Protein AF-B7QMG7-F1 (afdb_monomer)

Solvent-accessible surface area (backbone atoms only — not comparable to full-atom values): 3778 Å² total; per-residue (Å²): 140,88,86,78,78,65,45,51,98,84,69,49,72,58,52,71,68,59,48,50,54,52,50,52,51,52,57,76,70,52,78,89,82,72,88,60,75,70,61,51,74,74,45,59,70,71,59,30,54,55,52,51,61,64,74,74,111

pLDDT: mean 89.69, std 9.47, range [53.62, 97.38]

Structure (mmCIF, N/CA/C/O backbone):
data_AF-B7QMG7-F1
#
_entry.id   AF-B7QMG7-F1
#
loop_
_atom_site.group_PDB
_atom_site.id
_atom_site.type_symbol
_atom_site.label_atom_id
_atom_site.label_alt_id
_atom_site.label_comp_id
_atom_site.label_asym_id
_atom_site.label_entity_id
_atom_site.label_seq_id
_atom_site.pdbx_PDB_ins_code
_atom_site.Cartn_x
_atom_site.Cartn_y
_atom_site.Cartn_z
_atom_site.occupancy
_atom_site.B_iso_or_equiv
_atom_site.auth_seq_id
_atom_site.auth_comp_id
_atom_site.auth_asym_id
_atom_site.auth_atom_id
_atom_site.pdbx_PDB_model_num
ATOM 1 N N . MET A 1 1 ? -6.257 6.842 -0.069 1.00 84.38 1 MET A N 1
ATOM 2 C CA . MET A 1 1 ? -5.207 5.798 0.020 1.00 84.38 1 MET A CA 1
ATOM 3 C C . MET A 1 1 ? -4.839 5.395 -1.395 1.00 84.38 1 MET A C 1
ATOM 5 O O . MET A 1 1 ? -5.749 5.231 -2.195 1.00 84.38 1 MET A O 1
ATOM 9 N N . PHE A 1 2 ? -3.552 5.249 -1.704 1.00 89.94 2 PHE A N 1
ATOM 10 C CA . PHE A 1 2 ? -3.089 4.810 -3.022 1.00 89.94 2 PHE A CA 1
ATOM 11 C C . PHE A 1 2 ? -2.403 3.455 -2.902 1.00 89.94 2 PHE A C 1
ATOM 13 O O . PHE A 1 2 ? -1.763 3.169 -1.892 1.00 89.94 2 PHE A O 1
ATOM 20 N N . THR A 1 3 ? -2.542 2.630 -3.932 1.00 92.19 3 THR A N 1
ATOM 21 C CA . THR A 1 3 ? -1.832 1.356 -4.048 1.00 92.19 3 THR A CA 1
ATOM 22 C C . THR A 1 3 ? -1.239 1.270 -5.446 1.00 92.19 3 THR A C 1
ATOM 24 O O . THR A 1 3 ? -1.861 1.706 -6.415 1.00 92.19 3 THR A O 1
ATOM 27 N N . PHE A 1 4 ? -0.020 0.754 -5.549 1.00 91.81 4 PHE A N 1
ATOM 28 C CA . PHE A 1 4 ? 0.620 0.440 -6.819 1.00 91.81 4 PHE A CA 1
ATOM 29 C C . PHE A 1 4 ? 1.455 -0.828 -6.652 1.00 91.81 4 PHE A C 1
ATOM 31 O O . PHE A 1 4 ? 1.876 -1.170 -5.545 1.00 91.81 4 PHE A O 1
ATOM 38 N N . ASN A 1 5 ? 1.688 -1.534 -7.754 1.00 93.12 5 ASN A N 1
ATOM 39 C CA . ASN A 1 5 ? 2.443 -2.779 -7.725 1.00 93.12 5 ASN A CA 1
ATOM 40 C C . ASN A 1 5 ? 3.943 -2.486 -7.632 1.00 93.12 5 ASN A C 1
ATOM 42 O O . ASN A 1 5 ? 4.488 -1.744 -8.447 1.00 93.12 5 ASN A O 1
ATOM 46 N N . ALA A 1 6 ? 4.613 -3.104 -6.661 1.00 94.00 6 ALA A N 1
ATOM 47 C CA . ALA A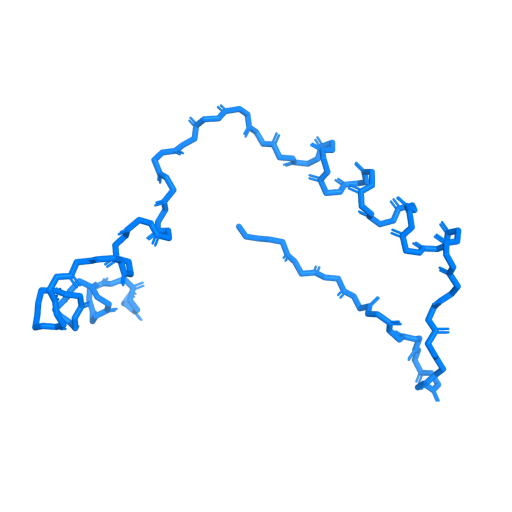 1 6 ? 6.073 -3.091 -6.569 1.00 94.00 6 ALA A CA 1
ATOM 48 C C . ALA A 1 6 ? 6.739 -4.118 -7.507 1.00 94.00 6 ALA A C 1
ATOM 50 O O . ALA A 1 6 ? 7.954 -4.094 -7.677 1.00 94.00 6 ALA A O 1
ATOM 51 N N . TYR A 1 7 ? 5.945 -5.007 -8.109 1.00 96.19 7 TYR A N 1
ATOM 52 C CA . TYR A 1 7 ? 6.383 -6.089 -8.985 1.00 96.19 7 TYR A CA 1
ATOM 53 C C . TYR A 1 7 ? 5.646 -6.025 -10.323 1.00 96.19 7 TYR A C 1
ATOM 55 O O . TYR A 1 7 ? 4.496 -5.580 -10.388 1.00 96.19 7 TYR A O 1
ATOM 63 N N . ASP A 1 8 ? 6.298 -6.478 -11.390 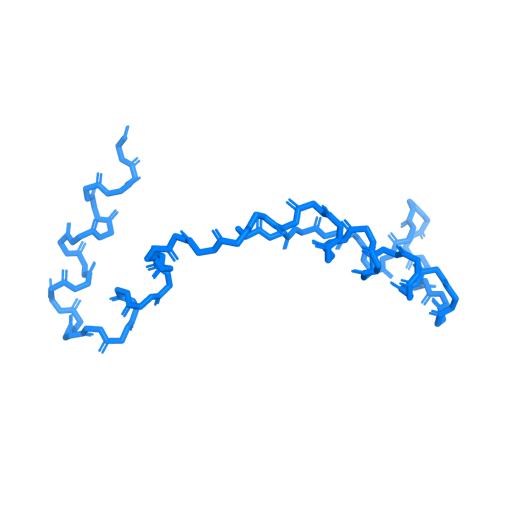1.00 93.06 8 ASP A N 1
ATOM 64 C CA . ASP A 1 8 ? 5.651 -6.662 -12.685 1.00 93.06 8 ASP A CA 1
ATOM 65 C C . ASP A 1 8 ? 4.806 -7.948 -12.747 1.00 93.06 8 ASP A C 1
ATOM 67 O O . ASP A 1 8 ? 4.712 -8.721 -11.793 1.00 93.06 8 ASP A O 1
ATOM 71 N N . ALA A 1 9 ? 4.164 -8.174 -13.895 1.00 95.31 9 ALA A N 1
ATOM 72 C CA . ALA A 1 9 ? 3.298 -9.331 -14.118 1.00 95.31 9 ALA A CA 1
ATOM 73 C C . ALA A 1 9 ? 4.057 -10.671 -14.137 1.00 95.31 9 ALA A C 1
ATOM 75 O O . ALA A 1 9 ? 3.433 -11.729 -14.087 1.00 95.31 9 ALA A O 1
ATOM 76 N N . GLN A 1 10 ? 5.386 -10.633 -14.222 1.00 96.31 10 GLN A N 1
ATOM 77 C CA . GLN A 1 10 ? 6.264 -11.796 -14.188 1.00 96.31 10 GLN A CA 1
ATOM 78 C C . GLN A 1 10 ? 6.794 -12.057 -12.767 1.00 96.31 10 GLN A C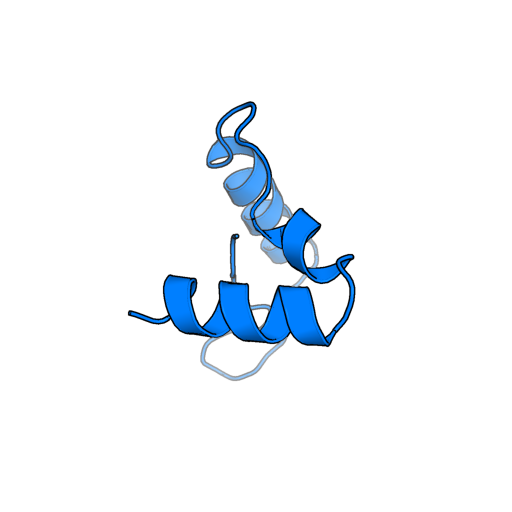 1
ATOM 80 O O . GLN A 1 10 ? 7.473 -13.057 -12.546 1.00 96.31 10 GLN A O 1
ATOM 85 N N . GLY A 1 11 ? 6.466 -11.190 -11.801 1.00 95.88 11 GLY A N 1
ATOM 86 C CA . GLY A 1 11 ? 6.918 -11.288 -10.417 1.00 95.88 11 GLY A CA 1
ATOM 87 C C . GLY A 1 11 ? 8.314 -10.712 -10.183 1.00 95.88 11 GLY A C 1
ATOM 88 O O . GLY A 1 11 ? 8.876 -10.929 -9.109 1.00 95.88 11 GLY A O 1
ATOM 89 N N . ALA A 1 12 ? 8.884 -9.980 -11.145 1.00 96.88 12 ALA A N 1
ATOM 90 C CA . ALA A 1 12 ? 10.151 -9.289 -10.946 1.00 96.88 12 ALA A CA 1
ATOM 91 C C . ALA A 1 12 ? 9.917 -7.926 -10.266 1.00 96.88 12 ALA A C 1
ATOM 93 O O . ALA A 1 12 ? 8.971 -7.213 -10.621 1.00 96.88 12 ALA A O 1
ATOM 94 N N . PRO A 1 13 ? 10.744 -7.542 -9.276 1.00 97.06 13 PRO A N 1
ATOM 95 C CA . PRO A 1 13 ? 10.610 -6.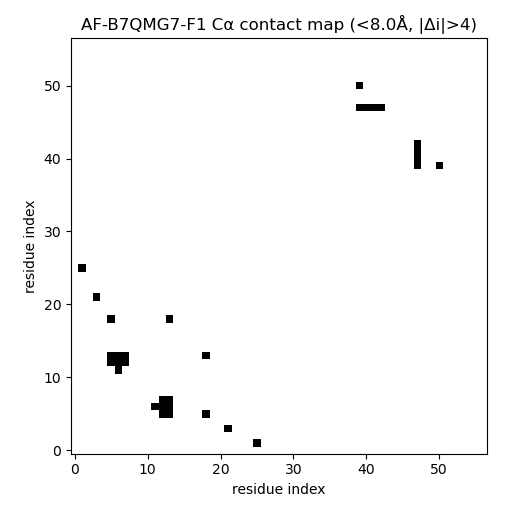251 -8.614 1.00 97.06 13 PRO A CA 1
ATOM 96 C C . PRO A 1 13 ? 10.918 -5.114 -9.591 1.00 97.06 13 PRO A C 1
ATOM 98 O O . PRO A 1 13 ? 11.805 -5.211 -10.440 1.00 97.06 13 PRO A O 1
ATOM 101 N N . HIS A 1 14 ? 10.186 -4.015 -9.461 1.00 96.19 14 HIS A N 1
ATOM 102 C CA . HIS A 1 14 ? 10.463 -2.794 -10.201 1.00 96.19 14 HIS A CA 1
ATOM 103 C C . HIS A 1 14 ? 11.768 -2.140 -9.737 1.00 96.19 14 HIS A C 1
ATOM 105 O O . HIS A 1 14 ? 12.093 -2.139 -8.551 1.00 96.19 14 HIS A O 1
ATOM 111 N N . ASP A 1 15 ? 12.492 -1.545 -10.685 1.00 96.25 15 ASP A N 1
ATOM 112 C CA . ASP A 1 15 ? 13.667 -0.735 -10.385 1.00 96.25 15 ASP A CA 1
ATOM 113 C C . ASP A 1 15 ? 13.293 0.629 -9.778 1.00 96.25 15 ASP A C 1
ATOM 115 O O . ASP A 1 15 ? 12.133 1.059 -9.775 1.00 96.25 15 ASP A O 1
ATOM 119 N N . GLU A 1 16 ? 14.304 1.343 -9.286 1.00 95.62 16 GLU A N 1
ATOM 120 C CA . GLU A 1 16 ? 14.140 2.651 -8.647 1.00 95.62 16 GLU A CA 1
ATOM 121 C C . GLU A 1 16 ? 13.447 3.675 -9.555 1.00 95.62 16 GLU A C 1
ATOM 123 O O . GLU A 1 16 ? 12.624 4.460 -9.086 1.00 95.62 16 GLU A O 1
ATOM 128 N N . ARG A 1 17 ? 13.724 3.655 -10.866 1.00 96.06 17 ARG A N 1
ATOM 129 C CA . ARG A 1 17 ? 13.135 4.605 -11.825 1.00 96.06 17 ARG A CA 1
ATOM 130 C C . ARG A 1 17 ? 11.637 4.382 -11.959 1.00 96.06 17 ARG A C 1
ATOM 132 O O . ARG A 1 17 ? 10.852 5.337 -11.995 1.00 96.06 17 ARG A O 1
ATOM 139 N N . ARG A 1 18 ? 11.232 3.117 -12.028 1.00 94.12 18 ARG A N 1
ATOM 140 C CA . ARG A 1 18 ? 9.835 2.728 -12.168 1.00 94.12 18 ARG A CA 1
ATOM 141 C C . ARG A 1 18 ? 9.063 2.983 -10.879 1.00 94.12 18 ARG A C 1
ATOM 143 O O . ARG A 1 18 ? 7.960 3.518 -10.961 1.00 94.12 18 ARG A O 1
ATOM 150 N N . ILE A 1 19 ? 9.658 2.714 -9.716 1.00 96.06 19 ILE A N 1
ATOM 151 C CA . ILE A 1 19 ? 9.085 3.092 -8.414 1.00 96.06 19 ILE A CA 1
ATOM 152 C C . ILE A 1 19 ? 8.922 4.614 -8.312 1.00 96.06 19 ILE A C 1
ATOM 154 O O . ILE A 1 19 ? 7.828 5.088 -8.012 1.00 96.06 19 ILE A O 1
ATOM 158 N N . PHE A 1 20 ? 9.959 5.391 -8.637 1.00 96.00 20 PHE A N 1
ATOM 159 C CA . PHE A 1 20 ? 9.913 6.856 -8.581 1.00 96.00 20 PHE A CA 1
ATOM 160 C C . PHE A 1 20 ? 8.814 7.445 -9.476 1.00 96.00 20 PHE A C 1
ATOM 162 O O . PHE A 1 20 ? 8.076 8.337 -9.063 1.00 96.00 20 PHE A O 1
ATOM 169 N N . THR A 1 21 ? 8.635 6.886 -10.675 1.00 96.12 21 THR A N 1
ATOM 170 C CA . THR A 1 21 ? 7.553 7.292 -11.584 1.00 96.12 21 THR A CA 1
ATOM 171 C C . THR A 1 21 ? 6.166 7.060 -10.970 1.00 96.12 21 THR A C 1
ATOM 173 O O . THR A 1 21 ? 5.294 7.920 -11.095 1.00 96.12 21 THR A O 1
ATOM 176 N N . GLN A 1 22 ? 5.948 5.931 -10.282 1.00 94.38 22 GLN A N 1
ATOM 177 C CA . GLN A 1 22 ? 4.673 5.673 -9.596 1.00 94.38 22 GLN A CA 1
ATOM 178 C C . GLN A 1 22 ? 4.455 6.626 -8.416 1.00 94.38 22 GLN A C 1
ATOM 180 O O . GLN A 1 22 ? 3.340 7.107 -8.224 1.00 94.38 22 GLN A O 1
ATOM 185 N N . LEU A 1 23 ? 5.507 6.941 -7.654 1.00 94.44 23 LEU A N 1
ATOM 186 C CA . LEU A 1 23 ? 5.418 7.872 -6.526 1.00 94.44 23 LEU A CA 1
ATOM 187 C C . LEU A 1 23 ? 5.048 9.291 -6.974 1.00 94.44 23 LEU A C 1
ATOM 189 O O . LEU A 1 23 ? 4.161 9.889 -6.370 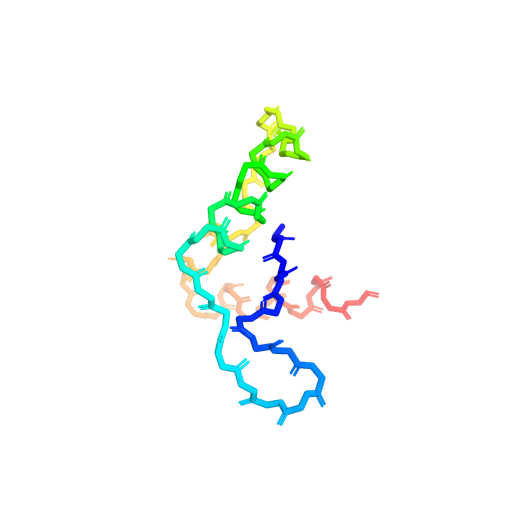1.00 94.44 23 LEU A O 1
ATOM 193 N N . ASN A 1 24 ? 5.642 9.799 -8.059 1.00 94.81 24 ASN A N 1
ATOM 194 C CA . ASN A 1 24 ? 5.256 11.104 -8.614 1.00 94.81 24 ASN A CA 1
ATOM 195 C C . ASN A 1 24 ? 3.778 11.127 -9.011 1.00 94.81 24 ASN A C 1
ATOM 197 O O . ASN A 1 24 ? 3.056 12.052 -8.658 1.00 94.81 24 ASN A O 1
ATOM 201 N N . ARG A 1 25 ? 3.290 10.053 -9.643 1.00 92.69 25 ARG A N 1
ATOM 202 C CA . ARG A 1 25 ? 1.870 9.938 -9.990 1.00 92.69 25 ARG A CA 1
ATOM 203 C C . ARG A 1 25 ? 0.961 9.958 -8.757 1.00 92.69 25 ARG A C 1
ATOM 205 O O . ARG A 1 25 ? -0.119 10.536 -8.814 1.00 92.69 25 ARG A O 1
ATOM 212 N N . VAL A 1 26 ? 1.372 9.330 -7.653 1.00 91.62 26 VAL A N 1
ATOM 213 C CA . VAL A 1 26 ? 0.624 9.375 -6.384 1.00 91.62 26 VAL A CA 1
ATOM 214 C C . VAL A 1 26 ? 0.552 10.800 -5.836 1.00 91.62 26 VAL A C 1
ATOM 216 O O . VAL A 1 26 ? -0.514 11.208 -5.380 1.00 91.62 26 VAL A O 1
ATOM 219 N N . VAL A 1 27 ? 1.653 11.553 -5.905 1.00 90.56 27 VAL A N 1
ATOM 220 C CA . VAL A 1 27 ? 1.683 12.966 -5.500 1.00 90.56 27 VAL A CA 1
ATOM 221 C C . VAL A 1 27 ? 0.727 13.790 -6.363 1.00 90.56 27 VAL A C 1
ATOM 223 O O . VAL A 1 27 ? -0.130 14.474 -5.811 1.00 90.56 27 VAL A O 1
ATOM 226 N N . ASP A 1 28 ? 0.800 13.653 -7.689 1.00 91.19 28 ASP A N 1
ATOM 227 C CA . ASP A 1 28 ? -0.050 14.398 -8.630 1.00 91.19 28 ASP A CA 1
ATOM 228 C C . ASP A 1 28 ? -1.549 14.098 -8.453 1.00 91.19 28 ASP A C 1
ATOM 230 O O . ASP A 1 28 ? -2.400 14.961 -8.664 1.00 91.19 28 ASP A O 1
ATOM 234 N N . MET A 1 29 ? -1.889 12.863 -8.076 1.00 89.69 29 MET A N 1
ATOM 235 C CA . MET A 1 29 ? -3.274 12.428 -7.873 1.00 89.69 29 MET A CA 1
ATOM 236 C C . MET A 1 29 ? -3.826 12.753 -6.480 1.00 89.69 29 MET A C 1
ATOM 238 O O . MET A 1 29 ? -5.017 12.537 -6.248 1.00 89.69 29 MET A O 1
ATOM 242 N N . SER A 1 30 ? -2.996 13.209 -5.538 1.00 85.56 30 SER A N 1
ATOM 243 C CA . SER A 1 30 ? -3.428 13.469 -4.166 1.00 85.56 30 SER A CA 1
ATOM 244 C C . SER A 1 30 ? -4.031 14.874 -4.046 1.00 85.56 30 SER A C 1
ATOM 246 O O . SER A 1 30 ? -3.288 15.851 -4.127 1.00 85.56 30 SER A O 1
ATOM 248 N N . PRO A 1 31 ? -5.347 15.022 -3.797 1.00 76.25 31 PRO A N 1
ATOM 249 C CA . PRO A 1 31 ? -5.929 16.331 -3.518 1.00 76.25 31 PRO A CA 1
ATOM 250 C C . PRO A 1 31 ? -5.406 16.892 -2.186 1.00 76.25 31 PRO A C 1
ATOM 252 O O . PRO A 1 31 ? -5.103 16.143 -1.251 1.00 76.25 31 PRO A O 1
ATOM 255 N N . GLU A 1 32 ? -5.322 18.219 -2.073 1.00 69.44 32 GLU A N 1
ATOM 256 C CA . GLU A 1 32 ? -5.004 18.863 -0.799 1.00 69.44 32 GLU A CA 1
ATOM 257 C C . GLU A 1 32 ? -6.197 18.783 0.168 1.00 69.44 32 GLU A C 1
ATOM 259 O O . GLU A 1 32 ? -7.249 19.370 -0.068 1.00 69.44 32 GLU A O 1
ATOM 264 N N . LYS A 1 33 ? -5.953 18.126 1.311 1.00 65.94 33 LYS A N 1
ATOM 265 C CA . LYS A 1 33 ? -6.707 18.202 2.577 1.00 65.94 33 LYS A CA 1
ATOM 266 C C . LYS A 1 33 ? -8.135 17.638 2.569 1.00 65.94 33 LYS A C 1
ATOM 268 O O . LYS A 1 33 ? -9.116 18.369 2.503 1.00 65.94 33 LYS A O 1
ATOM 273 N N . GLU A 1 34 ? -8.232 16.352 2.892 1.00 62.91 34 GLU A N 1
ATOM 274 C CA . GLU A 1 34 ? -9.365 15.807 3.650 1.00 62.91 34 GLU A CA 1
ATOM 275 C C . GLU A 1 34 ? -8.889 15.331 5.029 1.00 62.91 34 GLU A C 1
ATOM 277 O O . GLU A 1 34 ? -7.715 14.993 5.215 1.00 62.91 34 GLU A O 1
ATOM 282 N N . VAL A 1 35 ? -9.799 15.309 6.011 1.00 68.62 35 VAL A N 1
ATOM 283 C CA . VAL A 1 35 ? -9.559 14.660 7.308 1.00 68.62 35 VAL A CA 1
ATOM 284 C C . VAL A 1 35 ? -9.248 13.192 7.031 1.00 68.62 35 VAL A C 1
ATOM 286 O O . VAL A 1 35 ? -10.107 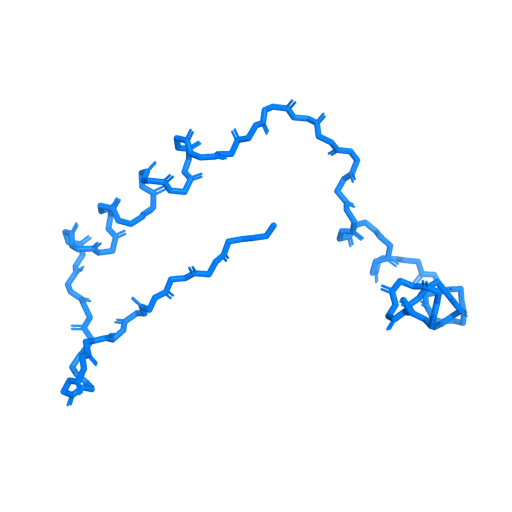12.433 6.589 1.00 68.62 35 VAL A O 1
ATOM 289 N N . GLY A 1 36 ? -7.993 12.798 7.238 1.00 79.44 36 GLY A N 1
ATOM 290 C CA . GLY A 1 36 ? -7.536 11.467 6.868 1.00 79.44 36 GLY A CA 1
ATOM 291 C C . GLY A 1 36 ? -8.254 10.398 7.681 1.00 79.44 36 GLY A C 1
ATOM 292 O O . GLY A 1 36 ? -8.028 10.307 8.881 1.00 79.44 36 GLY A O 1
ATOM 293 N N . VAL A 1 37 ? -9.041 9.539 7.023 1.00 85.62 37 VAL A N 1
ATOM 294 C CA . VAL A 1 37 ? -9.729 8.369 7.622 1.00 85.62 37 VAL A CA 1
ATOM 295 C C . VAL A 1 37 ? -8.778 7.512 8.473 1.00 85.62 37 VAL A C 1
ATOM 297 O O . VAL A 1 37 ? -9.190 6.899 9.453 1.00 85.62 37 VAL A O 1
ATOM 300 N N . ALA A 1 38 ? -7.480 7.521 8.156 1.00 86.44 38 ALA A N 1
ATOM 301 C CA . ALA A 1 38 ? -6.445 6.848 8.933 1.00 86.44 38 ALA A CA 1
ATOM 302 C C . ALA A 1 38 ? -6.342 7.325 10.396 1.00 86.44 38 ALA A C 1
ATOM 304 O O . ALA A 1 38 ? -5.931 6.532 11.239 1.00 86.44 38 ALA A O 1
ATOM 305 N N . ILE A 1 39 ? -6.744 8.560 10.733 1.00 90.12 39 ILE A N 1
ATOM 306 C CA . ILE A 1 39 ? -6.706 9.069 12.116 1.00 90.12 39 ILE A CA 1
ATOM 307 C C . ILE A 1 39 ? -7.562 8.227 13.066 1.00 90.12 39 ILE A C 1
ATOM 309 O O . ILE A 1 39 ? -7.212 8.049 14.227 1.00 90.12 39 ILE A O 1
ATOM 313 N N . LEU A 1 40 ? -8.633 7.623 12.547 1.00 90.44 40 LEU A N 1
ATOM 314 C CA . LEU A 1 40 ? -9.548 6.777 13.307 1.00 90.44 40 LEU A CA 1
ATOM 315 C C . LEU A 1 40 ? -8.856 5.515 13.843 1.00 90.44 40 LEU A C 1
ATOM 317 O O . LEU A 1 40 ? -9.285 4.951 14.845 1.00 90.44 40 LEU A O 1
ATOM 321 N N . THR A 1 41 ? -7.757 5.085 13.214 1.00 91.00 41 THR A N 1
ATOM 322 C CA . THR A 1 41 ? -6.969 3.936 13.686 1.00 91.00 41 THR A CA 1
ATOM 323 C C . THR A 1 41 ? -6.200 4.221 14.979 1.00 91.00 41 THR A C 1
ATOM 325 O O . THR A 1 41 ? -5.773 3.273 15.640 1.00 91.00 41 THR A O 1
ATOM 328 N N . ALA A 1 42 ? -6.042 5.497 15.354 1.00 94.25 42 ALA A N 1
ATOM 329 C CA . ALA A 1 42 ? -5.408 5.921 16.600 1.00 94.25 42 ALA A CA 1
ATOM 330 C C . ALA A 1 42 ? -6.382 5.978 17.794 1.00 94.25 42 ALA A C 1
ATOM 332 O O . ALA A 1 42 ? -5.943 6.166 18.928 1.00 94.25 42 ALA A O 1
ATOM 333 N N . GLU A 1 43 ? -7.687 5.819 17.558 1.00 95.06 43 GLU A N 1
ATOM 334 C CA . GLU A 1 43 ? -8.705 5.824 18.609 1.00 95.06 43 GLU A CA 1
ATOM 335 C C . GLU A 1 43 ? -8.591 4.615 19.545 1.00 95.06 43 GLU A C 1
ATOM 337 O O . GLU A 1 43 ? -7.960 3.593 19.248 1.00 95.06 43 GLU A O 1
ATOM 342 N N . ASN A 1 44 ? -9.281 4.704 20.684 1.00 97.38 44 ASN A N 1
ATOM 343 C CA . ASN A 1 44 ?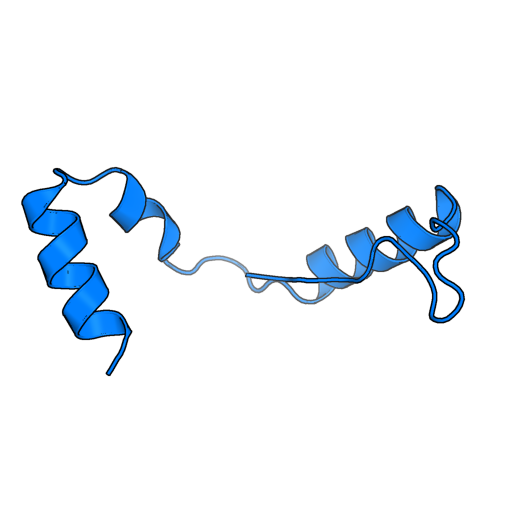 -9.504 3.545 21.542 1.00 97.38 44 ASN A CA 1
ATOM 344 C C . ASN A 1 44 ? -10.052 2.359 20.719 1.00 97.38 44 ASN A C 1
ATOM 346 O O . ASN A 1 44 ? -10.913 2.534 19.859 1.00 97.38 44 ASN A O 1
ATOM 350 N N . ARG A 1 45 ? -9.582 1.137 21.002 1.00 95.81 45 ARG A N 1
ATOM 351 C CA . ARG A 1 45 ? -9.898 -0.058 20.202 1.00 95.81 45 ARG A CA 1
ATOM 352 C C . ARG A 1 45 ? -11.396 -0.350 20.079 1.00 95.81 45 ARG A C 1
ATOM 354 O O . A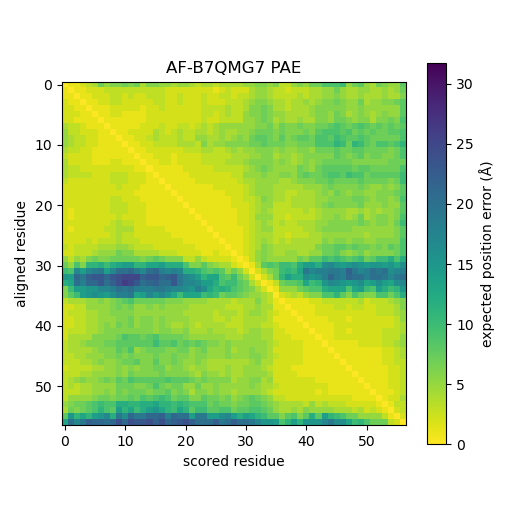RG A 1 45 ? -11.816 -0.761 18.999 1.00 95.81 45 ARG A O 1
ATOM 361 N N . ASP A 1 46 ? -12.190 -0.096 21.117 1.00 96.94 46 ASP A N 1
ATOM 362 C CA . ASP A 1 46 ? -13.645 -0.305 21.078 1.00 96.94 46 ASP A CA 1
ATOM 363 C C . ASP A 1 46 ? -14.348 0.767 20.238 1.00 96.94 46 ASP A C 1
ATOM 365 O O . ASP A 1 46 ? -15.324 0.488 19.538 1.00 96.94 46 ASP A O 1
ATOM 369 N N . VAL A 1 47 ? -13.836 2.000 20.283 1.00 94.75 47 VAL A N 1
ATOM 370 C CA . VAL A 1 47 ? -14.307 3.115 19.451 1.00 94.75 47 VAL A CA 1
ATOM 371 C C . VAL A 1 47 ? -13.960 2.849 17.986 1.00 94.75 47 VAL A C 1
ATOM 373 O O . VAL A 1 47 ? -14.844 2.902 17.131 1.00 94.75 47 VAL A O 1
ATOM 376 N N . TRP A 1 48 ? -12.715 2.459 17.702 1.00 95.25 48 TRP A N 1
ATOM 377 C CA . TRP A 1 48 ? -12.277 2.082 16.361 1.00 95.25 48 TRP A CA 1
ATOM 378 C C . TRP A 1 48 ? -13.094 0.918 15.795 1.00 95.25 48 TRP A C 1
ATOM 380 O O . TRP A 1 48 ? -13.537 0.992 14.654 1.00 95.25 48 TRP A O 1
ATOM 390 N N . ALA A 1 49 ? -13.365 -0.126 16.586 1.00 94.69 49 ALA A N 1
ATOM 391 C CA . ALA A 1 49 ? -14.160 -1.271 16.140 1.00 94.69 49 ALA A CA 1
ATOM 392 C C . ALA A 1 49 ? -15.580 -0.870 15.701 1.00 94.69 49 ALA A C 1
ATOM 394 O O . ALA A 1 49 ? -16.055 -1.324 14.658 1.00 94.69 49 ALA A O 1
ATOM 395 N N . LYS A 1 50 ? -16.244 0.017 16.4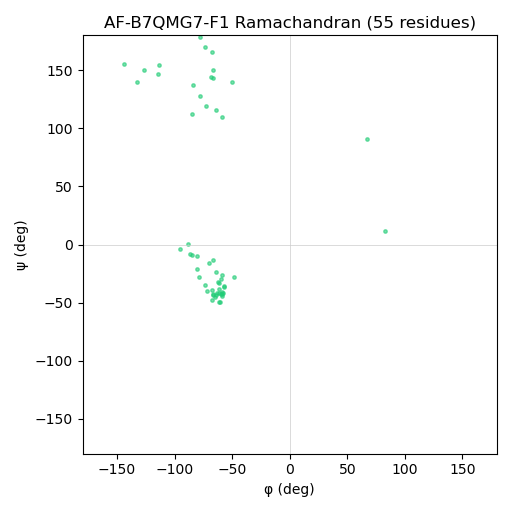56 1.00 94.62 50 LYS A N 1
ATOM 396 C CA . LYS A 1 50 ? -17.577 0.533 16.101 1.00 94.62 50 LYS A CA 1
ATOM 397 C C . LYS A 1 50 ? -17.544 1.358 14.816 1.00 94.62 50 LYS A C 1
ATOM 399 O O . LYS A 1 50 ? -18.387 1.169 13.944 1.00 94.62 50 LYS A O 1
ATOM 404 N N . ILE A 1 51 ? -16.562 2.247 14.689 1.00 92.88 51 ILE A N 1
ATOM 405 C CA . ILE A 1 51 ? -16.415 3.108 13.512 1.00 92.88 51 ILE A CA 1
ATOM 406 C C . ILE A 1 51 ? -16.068 2.272 12.272 1.00 92.88 51 ILE A C 1
ATOM 408 O O . ILE A 1 51 ? -16.681 2.447 11.221 1.00 92.88 51 ILE A O 1
ATOM 412 N N . TYR A 1 52 ? -15.165 1.300 12.396 1.00 91.75 52 TYR A N 1
ATOM 413 C CA . TYR A 1 52 ? -14.816 0.378 11.315 1.00 91.75 52 TYR A CA 1
ATOM 414 C C . TYR A 1 52 ? -16.035 -0.407 10.802 1.00 91.75 52 TYR A C 1
ATOM 416 O O . TYR A 1 52 ? -16.223 -0.537 9.590 1.00 91.75 52 TYR A O 1
ATOM 424 N N . ALA A 1 53 ? -16.905 -0.868 11.707 1.00 93.06 53 ALA A N 1
ATOM 425 C CA . ALA A 1 53 ? -18.156 -1.527 11.331 1.00 93.06 53 ALA A CA 1
ATOM 426 C C . ALA A 1 53 ? -19.102 -0.603 10.538 1.00 93.06 53 ALA A C 1
ATOM 428 O O . ALA A 1 53 ? -19.798 -1.077 9.650 1.00 93.06 53 ALA A O 1
ATOM 429 N N . SER A 1 54 ? -19.099 0.708 10.811 1.00 89.19 54 SER A N 1
ATOM 430 C CA . SER A 1 54 ? -19.895 1.681 10.040 1.00 89.19 54 SER A CA 1
ATOM 431 C C . SER A 1 54 ? -19.281 2.082 8.695 1.00 89.19 54 SER A C 1
ATOM 433 O O . SER A 1 54 ? -20.017 2.436 7.785 1.00 89.19 54 SER A O 1
ATOM 435 N N . ILE A 1 55 ? -17.952 2.028 8.553 1.00 86.06 55 ILE A N 1
ATOM 436 C CA . ILE A 1 55 ? -17.245 2.388 7.306 1.00 86.06 55 ILE A CA 1
ATOM 437 C C . ILE A 1 55 ? -17.279 1.242 6.280 1.00 86.06 55 ILE A C 1
ATOM 439 O O . ILE A 1 55 ? -17.068 1.467 5.094 1.00 86.06 55 ILE A O 1
ATOM 443 N N . SER A 1 56 ? -17.506 0.006 6.731 1.00 73.25 56 SER A N 1
ATOM 444 C CA . SER A 1 56 ? -17.535 -1.193 5.879 1.00 73.25 56 SER A CA 1
ATOM 445 C C . SER A 1 56 ? -18.914 -1.521 5.279 1.00 73.25 56 SER A C 1
ATOM 447 O O . SER A 1 56 ? -19.017 -2.512 4.554 1.00 73.25 56 SER A O 1
ATOM 449 N N . GLN A 1 57 ? -19.943 -0.710 5.563 1.00 53.62 57 GLN A N 1
ATOM 450 C CA . GLN A 1 57 ? -21.274 -0.757 4.932 1.00 53.62 57 GLN A CA 1
ATOM 451 C C . GLN A 1 57 ? -21.356 0.178 3.725 1.00 53.62 57 GLN A C 1
ATOM 453 O O . GLN A 1 57 ? -22.066 -0.202 2.767 1.00 53.62 57 GLN A O 1
#

Organism: Ixodes scapularis (NCBI:txid6945)

InterPro domains:
  IPR039551 Choline/Carnitine o-acyltransferase, domain 1 and 2 [PF00755] (1-55)
  IPR042231 Choline/Carnitine o-acyltransferase, domain 2 [G3DSA:3.30.559.70] (1-57)

Sequence (57 aa):
MFTFNAYDAQGAPHDERRIFTQLNRVVDMSPEKEVGVAILTAENRDVWAKIYASISQ

Nearest PDB structures (foldseek):
  8h6j-assembly1_4S  TM=3.772E-01  e=9.050E+00  Homo sapiens

Mean predicted aligned error: 5.31 Å

Foldseek 3Di:
DDDDDQADPVRHGDDPVVVVVVVVVVVVPDDPDDPDPCVLVVDDPVSSVVVVVVVVD

Radius of gyration: 16.42 Å; Cα contacts (8 Å, |Δi|>4): 16; chains: 1; bounding box: 35×31×36 Å

Secondary structure (DSSP, 8-state):
-----SB-TTSPBPPHHHHHHHHHHHHHH--S----GGGGGGS-HHHHHHHHHHHT-